Protein AF-A0A7U6B5R9-F1 (afdb_monomer)

Structure (mmCIF, N/CA/C/O backbone):
data_AF-A0A7U6B5R9-F1
#
_entry.id   AF-A0A7U6B5R9-F1
#
loop_
_atom_site.group_PDB
_atom_site.id
_atom_site.type_symbol
_atom_site.label_atom_id
_atom_site.label_alt_id
_atom_site.label_comp_id
_atom_site.label_asym_id
_atom_site.label_entity_id
_atom_site.label_seq_id
_atom_site.pdbx_PDB_ins_code
_atom_site.Cartn_x
_atom_site.Cartn_y
_atom_site.Cartn_z
_atom_site.occupancy
_atom_site.B_iso_or_equiv
_atom_site.auth_seq_id
_atom_site.auth_comp_id
_atom_site.auth_asym_id
_atom_site.auth_atom_id
_atom_site.pdbx_PDB_model_num
ATOM 1 N N . MET A 1 1 ? 5.655 -11.541 -13.036 1.00 89.31 1 MET A N 1
ATOM 2 C CA . MET A 1 1 ? 6.720 -11.861 -12.053 1.00 89.31 1 MET A CA 1
ATOM 3 C C . MET A 1 1 ? 6.048 -11.934 -10.698 1.00 89.31 1 MET A C 1
ATOM 5 O O . MET A 1 1 ? 5.110 -11.175 -10.489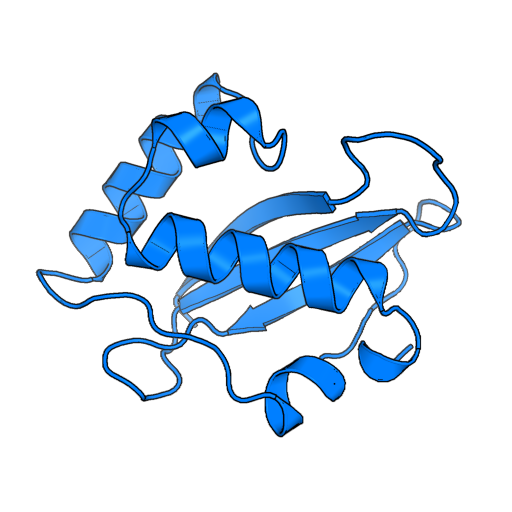 1.00 89.31 1 MET A O 1
ATOM 9 N N . LYS A 1 2 ? 6.439 -12.846 -9.814 1.00 89.38 2 LYS A N 1
ATOM 10 C CA . LYS A 1 2 ? 5.864 -12.899 -8.464 1.00 89.38 2 LYS A CA 1
ATOM 11 C C . LYS A 1 2 ? 6.650 -12.014 -7.500 1.00 89.38 2 LYS A C 1
ATOM 13 O O . LYS A 1 2 ? 7.847 -11.804 -7.683 1.00 89.38 2 LYS A O 1
ATOM 18 N N . ALA A 1 3 ? 5.990 -11.522 -6.456 1.00 86.56 3 ALA A N 1
ATOM 19 C CA . ALA A 1 3 ? 6.625 -10.719 -5.413 1.00 86.56 3 ALA A CA 1
ATOM 20 C C . ALA A 1 3 ? 7.758 -11.460 -4.678 1.00 86.56 3 ALA A C 1
ATOM 22 O O . ALA A 1 3 ? 8.739 -10.831 -4.289 1.00 86.56 3 ALA A O 1
ATOM 23 N N . GLU A 1 4 ? 7.691 -12.790 -4.543 1.00 88.69 4 GLU A N 1
ATOM 24 C CA . GLU A 1 4 ? 8.793 -13.597 -3.990 1.00 88.69 4 GLU A CA 1
ATOM 25 C C . GLU A 1 4 ? 10.113 -13.463 -4.773 1.00 88.69 4 GLU A C 1
ATOM 27 O O . GLU A 1 4 ? 11.191 -13.604 -4.199 1.00 88.69 4 GLU A O 1
ATOM 32 N N . GLU A 1 5 ? 10.038 -13.111 -6.059 1.00 86.44 5 GLU A N 1
ATOM 33 C CA . GLU A 1 5 ? 11.189 -12.873 -6.939 1.00 86.44 5 GLU A CA 1
ATOM 34 C C . GLU A 1 5 ? 11.728 -11.428 -6.822 1.00 86.44 5 GLU A C 1
ATOM 36 O O . GLU A 1 5 ? 12.692 -11.054 -7.498 1.00 86.44 5 GLU A O 1
ATOM 41 N N . ALA A 1 6 ? 11.106 -10.600 -5.972 1.00 87.50 6 ALA A N 1
ATOM 42 C CA . ALA A 1 6 ? 11.421 -9.193 -5.736 1.00 87.50 6 ALA A CA 1
ATOM 43 C C . ALA A 1 6 ? 11.393 -8.866 -4.222 1.00 87.50 6 ALA A C 1
ATOM 45 O O . ALA A 1 6 ? 10.467 -8.219 -3.730 1.00 87.50 6 ALA A O 1
ATOM 46 N N . PRO A 1 7 ? 12.418 -9.268 -3.445 1.00 86.56 7 PRO A N 1
ATOM 47 C CA . PRO A 1 7 ? 12.426 -9.096 -1.987 1.00 86.56 7 PRO A CA 1
ATOM 48 C C . PRO A 1 7 ? 12.342 -7.628 -1.536 1.00 86.56 7 PRO A C 1
ATOM 50 O O . PRO A 1 7 ? 11.787 -7.336 -0.477 1.00 86.56 7 PRO A O 1
ATOM 53 N N . THR A 1 8 ? 12.846 -6.693 -2.344 1.00 87.56 8 THR A N 1
ATOM 54 C CA . THR A 1 8 ? 12.726 -5.251 -2.086 1.00 87.56 8 THR A CA 1
ATOM 55 C C . THR A 1 8 ? 11.283 -4.761 -2.195 1.00 87.56 8 THR A C 1
ATOM 57 O O . THR A 1 8 ? 10.859 -3.968 -1.358 1.00 87.56 8 THR A O 1
ATOM 60 N N . PHE A 1 9 ? 10.496 -5.285 -3.141 1.00 89.50 9 PHE A N 1
ATOM 61 C CA . PHE A 1 9 ? 9.060 -5.009 -3.238 1.00 89.50 9 PHE A CA 1
ATOM 62 C C . PHE A 1 9 ? 8.314 -5.503 -1.991 1.00 89.50 9 PHE A C 1
ATOM 64 O O . PHE A 1 9 ? 7.555 -4.751 -1.385 1.00 89.50 9 PHE A O 1
ATOM 71 N N . VAL A 1 10 ? 8.585 -6.738 -1.554 1.00 91.38 10 VAL A N 1
ATOM 72 C CA . VAL A 1 10 ? 7.981 -7.321 -0.340 1.00 91.38 10 VAL A CA 1
ATOM 73 C C . VAL A 1 10 ? 8.272 -6.457 0.892 1.00 91.38 10 VAL A C 1
ATOM 75 O O . VAL A 1 10 ? 7.371 -6.177 1.686 1.00 91.38 10 VAL A O 1
ATOM 78 N N . ALA A 1 11 ? 9.518 -6.003 1.050 1.00 89.69 11 ALA A N 1
ATOM 79 C CA . ALA A 1 11 ? 9.903 -5.113 2.142 1.00 89.69 11 ALA A CA 1
ATOM 80 C C . ALA A 1 11 ? 9.201 -3.745 2.058 1.00 89.69 11 ALA A C 1
ATOM 82 O O . ALA A 1 11 ? 8.767 -3.220 3.084 1.00 89.69 11 ALA A O 1
ATOM 83 N N . ALA A 1 12 ? 9.055 -3.188 0.852 1.00 89.56 12 ALA A N 1
ATOM 84 C CA . ALA A 1 12 ? 8.388 -1.909 0.633 1.00 89.56 12 ALA A CA 1
ATOM 85 C C . ALA A 1 12 ? 6.889 -1.971 0.961 1.00 89.56 12 ALA A C 1
ATOM 87 O O . ALA A 1 12 ? 6.407 -1.136 1.724 1.00 89.56 12 ALA A O 1
ATOM 88 N N . VAL A 1 13 ? 6.173 -2.997 0.488 1.00 91.62 13 VAL A N 1
ATOM 89 C CA . VAL A 1 13 ? 4.753 -3.201 0.822 1.00 91.62 13 VAL A CA 1
ATOM 90 C C . VAL A 1 13 ? 4.566 -3.403 2.325 1.00 91.62 13 VAL A C 1
ATOM 92 O O . VAL A 1 13 ? 3.673 -2.798 2.915 1.00 91.62 13 VAL A O 1
ATOM 95 N N . ARG A 1 14 ? 5.435 -4.187 2.980 1.00 92.50 14 ARG A N 1
ATOM 96 C CA . ARG A 1 14 ? 5.382 -4.345 4.441 1.00 92.50 14 ARG A CA 1
ATOM 97 C C . ARG A 1 14 ? 5.515 -2.994 5.139 1.00 92.50 14 ARG A C 1
ATOM 99 O O . ARG A 1 14 ? 4.661 -2.639 5.947 1.00 92.50 14 ARG A O 1
ATOM 106 N N . ARG A 1 15 ? 6.535 -2.215 4.772 1.00 90.25 15 ARG A N 1
ATOM 107 C CA . ARG A 1 15 ? 6.760 -0.878 5.328 1.00 90.25 15 ARG A CA 1
ATOM 108 C C . ARG A 1 15 ? 5.569 0.050 5.087 1.00 90.25 15 ARG A C 1
ATOM 110 O O . ARG A 1 15 ? 5.180 0.756 6.010 1.00 90.25 15 ARG A O 1
ATOM 117 N N . LEU A 1 16 ? 4.974 0.033 3.892 1.00 89.12 16 LEU A N 1
ATOM 118 C CA . LEU A 1 16 ? 3.759 0.794 3.595 1.00 89.12 16 LEU A CA 1
ATOM 119 C C . LEU A 1 16 ? 2.633 0.407 4.561 1.00 89.12 16 LEU A C 1
ATOM 121 O O . LEU A 1 16 ? 2.102 1.273 5.249 1.00 89.12 16 LEU A O 1
ATOM 125 N N . THR A 1 17 ? 2.312 -0.885 4.676 1.00 90.25 17 THR A N 1
ATOM 126 C CA . THR A 1 17 ? 1.228 -1.350 5.560 1.00 90.25 17 THR A CA 1
ATOM 127 C C . THR A 1 17 ? 1.481 -1.021 7.032 1.00 90.25 17 THR A C 1
ATOM 129 O O . THR A 1 17 ? 0.544 -0.661 7.736 1.00 90.25 17 THR A O 1
ATOM 132 N N . GLU A 1 18 ? 2.734 -1.055 7.497 1.00 90.75 18 GLU A N 1
ATOM 133 C CA . GLU A 1 18 ? 3.101 -0.645 8.858 1.00 90.75 18 GLU A CA 1
ATOM 134 C C . GLU A 1 18 ? 2.895 0.855 9.100 1.00 90.75 18 GLU A C 1
ATOM 136 O O . GLU A 1 18 ? 2.435 1.243 10.175 1.00 90.75 18 GLU A O 1
ATOM 141 N N . ILE A 1 19 ? 3.233 1.698 8.120 1.00 88.81 19 ILE A N 1
ATOM 142 C CA . ILE A 1 19 ? 3.012 3.148 8.196 1.00 88.81 19 ILE A CA 1
ATOM 143 C C . ILE A 1 19 ? 1.509 3.445 8.240 1.00 88.81 19 ILE A C 1
ATOM 145 O O . ILE A 1 19 ? 1.060 4.199 9.108 1.00 88.81 19 ILE A O 1
ATOM 149 N N . LEU A 1 20 ? 0.730 2.811 7.357 1.00 87.88 20 LEU A N 1
ATOM 150 C CA . LEU A 1 20 ? -0.726 2.965 7.309 1.00 87.88 20 LEU A CA 1
ATOM 151 C C . LEU A 1 20 ? -1.391 2.474 8.604 1.00 87.88 20 LEU A C 1
ATOM 153 O O . LEU A 1 20 ? -2.235 3.173 9.160 1.00 87.88 20 LEU A O 1
ATOM 157 N N . ALA A 1 21 ? -0.964 1.326 9.139 1.00 88.19 21 ALA A N 1
ATOM 158 C CA . ALA A 1 21 ? -1.465 0.773 10.400 1.00 88.19 21 ALA A CA 1
ATOM 159 C C . ALA A 1 21 ? -1.230 1.711 11.594 1.00 88.19 21 ALA A C 1
ATOM 161 O O . ALA A 1 21 ? -2.081 1.843 12.471 1.00 88.19 21 ALA A O 1
ATOM 162 N N . LYS A 1 22 ? -0.076 2.388 11.627 1.00 87.44 22 LYS A N 1
ATOM 163 C CA . LYS A 1 22 ? 0.281 3.350 12.682 1.00 87.44 22 LYS A CA 1
ATOM 164 C C . LYS A 1 22 ? -0.333 4.735 12.481 1.00 87.44 22 LYS A C 1
ATOM 166 O O . LYS A 1 22 ? -0.180 5.576 13.364 1.00 87.44 22 LYS A O 1
ATOM 171 N N . LYS A 1 23 ? -0.984 4.986 11.339 1.00 82.50 23 LYS A N 1
ATOM 172 C CA . LYS A 1 23 ? -1.426 6.323 10.910 1.00 82.50 23 LYS A CA 1
ATOM 173 C C . LYS A 1 23 ? -0.276 7.346 10.952 1.00 82.50 23 LYS A C 1
ATOM 175 O O . LYS A 1 23 ? -0.470 8.510 11.289 1.00 82.50 23 LYS A O 1
ATOM 180 N N . ASP A 1 24 ? 0.946 6.903 10.633 1.00 82.88 24 ASP A N 1
ATOM 181 C CA . ASP A 1 24 ? 2.158 7.729 10.712 1.00 82.88 24 ASP A CA 1
ATOM 182 C C . ASP A 1 24 ? 2.352 8.533 9.419 1.00 82.88 24 ASP A C 1
ATOM 184 O O . ASP A 1 24 ? 3.110 8.169 8.518 1.00 82.88 24 ASP A O 1
ATOM 188 N N . HIS A 1 25 ? 1.624 9.643 9.319 1.00 74.56 25 HIS A N 1
ATOM 189 C CA . HIS A 1 25 ? 1.603 10.489 8.123 1.00 74.56 25 HIS A CA 1
ATOM 190 C C . HIS A 1 25 ? 2.995 11.047 7.784 1.00 74.56 25 HIS A C 1
ATOM 192 O O . HIS A 1 25 ? 3.397 11.083 6.622 1.00 74.56 25 HIS A O 1
ATOM 198 N N . ALA A 1 26 ? 3.772 11.403 8.809 1.00 78.94 26 ALA A N 1
ATOM 199 C CA . ALA A 1 26 ? 5.117 11.936 8.634 1.00 78.94 26 ALA A CA 1
ATOM 200 C C . ALA A 1 26 ? 6.083 10.885 8.065 1.00 78.94 26 ALA A C 1
ATOM 202 O O . ALA A 1 26 ? 6.977 11.223 7.287 1.00 78.94 26 ALA A O 1
ATOM 203 N N . ALA A 1 27 ? 5.932 9.611 8.442 1.00 80.25 27 ALA A N 1
ATOM 204 C CA . ALA A 1 27 ? 6.718 8.532 7.854 1.00 80.25 27 ALA A CA 1
ATOM 205 C C . ALA A 1 27 ? 6.359 8.286 6.384 1.00 80.25 27 ALA A C 1
ATOM 207 O O . ALA A 1 27 ? 7.256 7.971 5.602 1.00 80.25 27 ALA A O 1
ATOM 208 N N . LEU A 1 28 ? 5.090 8.462 6.004 1.00 76.69 28 LEU A N 1
ATOM 209 C CA . LEU A 1 28 ? 4.629 8.324 4.622 1.00 76.69 28 LEU A CA 1
ATOM 210 C C . LEU A 1 28 ? 5.271 9.395 3.724 1.00 76.69 28 LEU A C 1
ATOM 212 O O . LEU A 1 28 ? 5.920 9.050 2.739 1.00 76.69 28 LEU A O 1
ATOM 216 N N . GLU A 1 29 ? 5.216 10.666 4.128 1.00 75.81 29 GLU A N 1
ATOM 217 C CA . GLU A 1 29 ? 5.855 11.778 3.404 1.00 75.81 29 GLU A CA 1
ATOM 218 C C . GLU A 1 29 ? 7.377 11.597 3.288 1.00 75.81 29 GLU A C 1
ATOM 220 O O . GLU A 1 29 ? 7.962 11.773 2.221 1.00 75.81 29 GLU A O 1
ATOM 225 N N . LYS A 1 30 ? 8.040 11.177 4.374 1.00 77.88 30 LYS A N 1
ATOM 226 C CA . LYS A 1 30 ? 9.498 10.950 4.385 1.00 77.88 30 LYS A CA 1
ATOM 227 C C . LYS A 1 30 ? 9.934 9.708 3.614 1.00 77.88 30 LYS A C 1
ATOM 229 O O . LYS A 1 30 ? 11.108 9.597 3.269 1.00 77.88 30 LYS A O 1
ATOM 234 N N . SER A 1 31 ? 9.036 8.745 3.410 1.00 74.69 31 SER A N 1
ATOM 235 C CA . SER A 1 31 ? 9.355 7.491 2.722 1.00 74.69 31 SER A CA 1
ATOM 236 C C . SER A 1 31 ? 9.485 7.645 1.209 1.00 74.69 31 SER A C 1
ATOM 238 O O . SER A 1 31 ? 10.028 6.746 0.576 1.00 74.69 31 SER A O 1
ATOM 240 N N . GLY A 1 32 ? 9.008 8.760 0.643 1.00 72.25 32 GLY A N 1
ATOM 241 C CA . GLY A 1 32 ? 8.987 8.978 -0.803 1.00 72.25 32 GLY A CA 1
ATOM 242 C C . GLY A 1 32 ? 7.974 8.099 -1.542 1.00 72.25 32 GLY A C 1
ATOM 243 O O . GLY A 1 32 ? 7.974 8.097 -2.767 1.00 72.25 32 GLY A O 1
ATOM 244 N N . PHE A 1 33 ? 7.113 7.363 -0.821 1.00 75.25 33 PHE A N 1
ATOM 245 C CA . PHE A 1 33 ? 6.055 6.548 -1.425 1.00 75.25 33 PHE A CA 1
ATOM 246 C C . PHE A 1 33 ? 4.989 7.390 -2.123 1.00 75.25 33 PHE A C 1
ATOM 248 O O . PHE A 1 33 ? 4.354 6.900 -3.049 1.00 75.25 33 PHE A O 1
ATOM 255 N N . LEU A 1 34 ? 4.786 8.626 -1.669 1.00 74.19 34 LEU A N 1
ATOM 256 C CA . LEU A 1 34 ? 3.819 9.570 -2.211 1.00 74.19 34 LEU A CA 1
ATOM 257 C C . LEU A 1 34 ? 4.488 10.914 -2.469 1.00 74.19 34 LEU A C 1
ATOM 259 O O . LEU A 1 34 ? 5.408 11.307 -1.748 1.00 74.19 34 LEU A O 1
ATOM 263 N N . ASP A 1 35 ? 3.964 11.647 -3.448 1.00 69.88 35 ASP A N 1
ATOM 264 C CA . ASP A 1 35 ? 4.231 13.077 -3.540 1.00 69.88 35 ASP A CA 1
ATOM 265 C C . ASP A 1 35 ? 3.584 13.786 -2.331 1.00 69.88 35 ASP A C 1
ATOM 267 O O . ASP A 1 35 ? 2.429 13.473 -2.004 1.00 69.88 35 ASP A O 1
ATOM 271 N N . PRO A 1 36 ? 4.270 14.740 -1.668 1.00 65.94 36 PRO A N 1
ATOM 272 C CA . PRO A 1 36 ? 3.740 15.435 -0.494 1.00 65.94 36 PRO A CA 1
ATOM 273 C C . PRO A 1 36 ? 2.345 16.038 -0.700 1.00 65.94 36 PRO A C 1
ATOM 275 O O . PRO A 1 36 ? 1.540 16.048 0.227 1.00 65.94 36 PRO A O 1
ATOM 278 N N . SER A 1 37 ? 2.035 16.504 -1.915 1.00 67.25 37 SER A N 1
ATOM 279 C CA . SER A 1 37 ? 0.727 17.088 -2.237 1.00 67.25 37 SER A CA 1
ATOM 280 C C . SER A 1 37 ? -0.418 16.068 -2.233 1.00 67.25 37 SER A C 1
ATOM 282 O O . SER A 1 37 ? -1.553 16.426 -1.940 1.00 67.25 37 SER A O 1
ATOM 284 N N . THR A 1 38 ? -0.115 14.792 -2.481 1.00 71.69 38 THR A N 1
ATOM 285 C CA . THR A 1 38 ? -1.100 13.697 -2.562 1.00 71.69 38 THR A CA 1
ATOM 286 C C . THR A 1 38 ? -1.250 12.921 -1.253 1.00 71.69 38 THR A C 1
ATOM 288 O O . THR A 1 38 ? -2.277 12.287 -1.016 1.00 71.69 38 THR A O 1
ATOM 291 N N . ALA A 1 39 ? -0.250 12.986 -0.366 1.00 74.19 39 ALA A N 1
ATOM 292 C CA . ALA A 1 39 ? -0.243 12.233 0.887 1.00 74.19 39 ALA A CA 1
ATOM 293 C C . ALA A 1 39 ? -1.435 12.582 1.788 1.00 74.19 39 ALA A C 1
ATOM 295 O O . ALA A 1 39 ? -2.114 11.686 2.290 1.00 74.19 39 ALA A O 1
ATOM 296 N N . ALA A 1 40 ? -1.726 13.875 1.951 1.00 74.88 40 ALA A N 1
ATOM 297 C CA . ALA A 1 40 ? -2.845 14.335 2.767 1.00 74.88 40 ALA A CA 1
ATOM 298 C C . ALA A 1 40 ? -4.205 13.867 2.217 1.00 74.88 40 ALA A C 1
ATOM 300 O O . ALA A 1 40 ? -5.061 13.438 2.989 1.00 74.88 40 ALA A O 1
ATOM 301 N N . GLU A 1 41 ? -4.394 13.906 0.895 1.00 78.56 41 GLU A N 1
ATOM 302 C CA . GLU A 1 41 ? -5.642 13.492 0.242 1.00 78.56 41 GLU A CA 1
ATOM 303 C C . GLU A 1 41 ? -5.892 11.991 0.411 1.00 78.56 41 GLU A C 1
ATOM 305 O O . GLU A 1 41 ? -6.973 11.591 0.851 1.00 78.56 41 GLU A O 1
ATOM 310 N N . TYR A 1 42 ? -4.873 11.162 0.163 1.00 79.50 42 TYR A N 1
ATOM 311 C CA . TYR A 1 42 ? -4.975 9.715 0.352 1.00 79.50 42 TYR A CA 1
ATOM 312 C C . TYR A 1 42 ? -5.263 9.333 1.801 1.00 79.50 42 TYR A C 1
ATOM 314 O O . TYR A 1 42 ? -6.046 8.421 2.053 1.00 79.50 42 TYR A O 1
ATOM 322 N N . LEU A 1 43 ? -4.658 10.031 2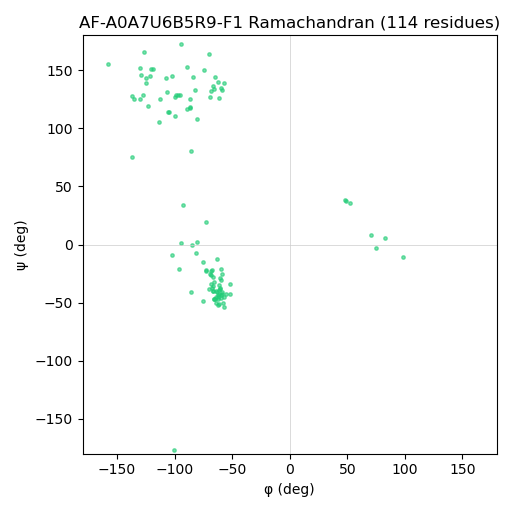.761 1.00 78.00 43 LEU A N 1
ATOM 323 C CA . LEU A 1 43 ? -4.872 9.760 4.180 1.00 78.00 43 LEU A CA 1
ATOM 324 C C . LEU A 1 43 ? -6.271 10.155 4.647 1.00 78.00 43 LEU A C 1
ATOM 326 O O . LEU A 1 43 ? -6.859 9.432 5.452 1.00 78.00 43 LEU A O 1
ATOM 330 N N . THR A 1 44 ? -6.817 11.266 4.152 1.00 81.00 44 THR A N 1
ATOM 331 C CA . THR A 1 44 ? -8.212 11.634 4.422 1.00 81.00 44 THR A CA 1
ATOM 332 C C . THR A 1 44 ? -9.152 10.577 3.853 1.00 81.00 44 THR A C 1
ATOM 334 O O . THR A 1 44 ? -9.930 10.000 4.608 1.00 81.00 44 THR A O 1
ATOM 337 N N . ALA A 1 45 ? -9.008 10.231 2.569 1.00 81.44 45 ALA A N 1
ATOM 338 C CA . ALA A 1 45 ? -9.848 9.222 1.923 1.00 81.44 45 ALA A CA 1
ATOM 339 C C . ALA A 1 45 ? -9.760 7.852 2.620 1.00 81.44 45 ALA A C 1
ATOM 341 O O . ALA A 1 45 ? -10.775 7.192 2.836 1.00 81.44 45 ALA A O 1
ATOM 342 N N . LEU A 1 46 ? -8.554 7.443 3.027 1.00 84.62 46 LEU A N 1
ATOM 343 C CA . LEU A 1 46 ? -8.326 6.204 3.765 1.00 84.62 46 LEU A CA 1
ATOM 344 C C . LEU A 1 46 ? -9.000 6.225 5.144 1.00 84.62 46 LEU A C 1
ATOM 346 O O . LEU A 1 46 ? -9.623 5.240 5.531 1.00 84.62 46 LEU A O 1
ATOM 350 N N . ASN A 1 47 ? -8.877 7.318 5.901 1.00 84.12 47 ASN A N 1
ATOM 351 C CA . ASN A 1 47 ? -9.497 7.419 7.225 1.00 84.12 47 ASN A CA 1
ATOM 352 C C . ASN A 1 47 ? -11.027 7.435 7.143 1.00 84.12 47 ASN A C 1
ATOM 354 O O . ASN A 1 47 ? -11.673 6.773 7.959 1.00 84.12 47 ASN A O 1
ATOM 358 N N . ASP A 1 48 ? -11.586 8.140 6.159 1.00 85.19 48 ASP A N 1
ATOM 359 C CA . ASP A 1 48 ? -13.027 8.170 5.908 1.00 85.19 48 ASP A CA 1
ATOM 360 C C . ASP A 1 48 ? -13.536 6.769 5.550 1.00 85.19 48 ASP A C 1
A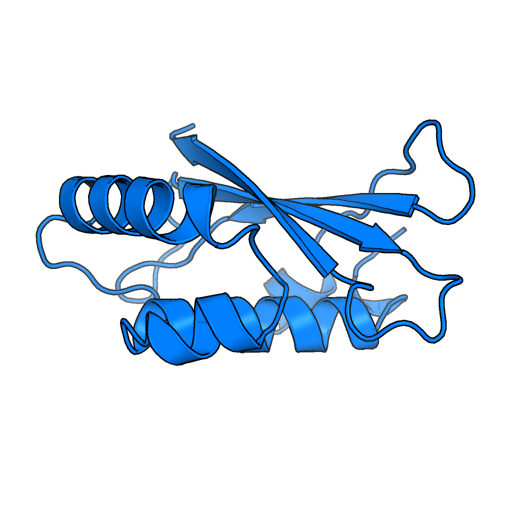TOM 362 O O . ASP A 1 48 ? -14.514 6.291 6.130 1.00 85.19 48 ASP A O 1
ATOM 366 N N . TYR A 1 49 ? -12.817 6.066 4.667 1.00 86.06 49 TYR A N 1
ATOM 367 C CA . TYR A 1 49 ? -13.160 4.704 4.268 1.00 86.06 49 TYR A CA 1
ATOM 368 C C . TYR A 1 49 ? -13.140 3.727 5.444 1.00 86.06 49 TYR A C 1
ATOM 370 O O . TYR A 1 49 ? -14.106 3.008 5.687 1.00 86.06 49 TYR A O 1
ATOM 378 N N . LEU A 1 50 ? -12.046 3.723 6.208 1.00 86.38 50 LEU A N 1
ATOM 379 C CA . LEU A 1 50 ? -11.863 2.779 7.304 1.00 86.38 50 LEU A CA 1
ATOM 380 C C . LEU A 1 50 ? -12.849 3.017 8.453 1.00 86.38 50 LEU A C 1
ATOM 382 O O . LEU A 1 50 ? -13.081 2.099 9.231 1.00 86.38 50 LEU A O 1
ATOM 386 N N . SER A 1 51 ? -13.428 4.216 8.601 1.00 85.56 51 SER A N 1
ATOM 387 C CA . SER A 1 51 ? -14.489 4.494 9.588 1.00 85.56 51 SER A CA 1
ATOM 388 C C . SER A 1 51 ? -14.171 3.990 11.014 1.00 85.56 51 SER A C 1
ATOM 390 O O . SER A 1 51 ? -15.035 3.498 11.737 1.00 85.56 51 SER A O 1
ATOM 392 N N . GLY A 1 52 ? -12.903 4.103 11.430 1.00 83.00 52 GLY A N 1
ATOM 393 C CA . GLY A 1 52 ? -12.406 3.647 12.738 1.00 83.00 52 GLY A CA 1
ATOM 394 C C . GLY A 1 52 ? -11.706 2.281 12.745 1.00 83.00 52 GLY A C 1
ATOM 395 O O . GLY A 1 52 ? -11.041 1.960 13.729 1.00 83.00 52 GLY A O 1
ATOM 396 N N . GLN A 1 53 ? -11.777 1.521 11.654 1.00 88.88 53 GLN A N 1
ATOM 397 C CA . GLN A 1 53 ? -10.991 0.304 11.444 1.00 88.88 53 GLN A CA 1
ATOM 398 C C . GLN A 1 53 ? -9.504 0.627 11.222 1.00 88.88 53 GLN A C 1
ATOM 400 O O . GLN A 1 53 ? -9.127 1.776 10.959 1.00 88.88 53 GLN A O 1
ATOM 405 N N . SER A 1 54 ? -8.635 -0.381 11.341 1.00 88.94 54 SER A N 1
ATOM 406 C CA . SER A 1 54 ? -7.188 -0.202 11.173 1.00 88.94 54 SER A CA 1
ATOM 407 C C . SER A 1 54 ? -6.603 -1.139 10.127 1.00 88.94 54 SER A C 1
ATOM 409 O O . SER A 1 54 ? -6.916 -2.329 10.085 1.00 88.94 54 SER A O 1
ATOM 411 N N . VAL A 1 55 ? -5.689 -0.607 9.310 1.00 91.69 55 VAL A N 1
ATOM 412 C CA . VAL A 1 55 ? -4.868 -1.435 8.422 1.00 91.69 55 VAL A CA 1
ATOM 413 C C . VAL A 1 55 ? -4.013 -2.377 9.271 1.00 91.69 55 VAL A C 1
ATOM 415 O O . VAL A 1 55 ? -3.485 -2.005 10.317 1.00 91.69 55 VAL A O 1
ATOM 418 N N . THR A 1 56 ? -3.874 -3.611 8.812 1.00 94.31 56 THR A N 1
ATOM 419 C CA . THR A 1 56 ? -3.118 -4.688 9.446 1.00 94.31 56 THR A CA 1
ATOM 420 C C . THR A 1 56 ? -2.116 -5.279 8.459 1.00 94.31 56 THR A C 1
ATOM 422 O O . THR A 1 56 ? -2.159 -5.015 7.256 1.00 94.31 56 THR A O 1
ATOM 425 N N . ALA A 1 57 ? -1.163 -6.053 8.977 1.00 93.44 57 ALA A N 1
ATOM 426 C CA . ALA A 1 57 ? -0.143 -6.676 8.148 1.00 93.44 57 ALA A CA 1
ATOM 427 C C . ALA A 1 57 ? -0.758 -7.715 7.197 1.00 93.44 57 ALA A C 1
ATOM 429 O O . ALA A 1 57 ? -1.519 -8.587 7.619 1.00 93.44 57 ALA A O 1
ATOM 430 N N . ILE A 1 58 ? -0.355 -7.664 5.928 1.00 95.00 58 ILE A N 1
ATOM 431 C CA . ILE A 1 58 ? -0.701 -8.687 4.938 1.00 95.00 58 ILE A CA 1
ATOM 432 C C . ILE A 1 58 ? 0.020 -9.992 5.318 1.00 95.00 58 ILE A C 1
ATOM 434 O O . ILE A 1 58 ? 1.233 -9.960 5.563 1.00 95.00 58 ILE A O 1
ATOM 438 N N . PRO A 1 59 ? -0.662 -11.153 5.347 1.00 95.25 59 PRO A N 1
ATOM 439 C CA . PRO A 1 59 ? -0.013 -12.425 5.626 1.00 95.25 59 PRO A CA 1
ATOM 440 C C . PRO A 1 59 ? 1.126 -12.715 4.653 1.00 95.25 59 PRO A C 1
ATOM 442 O O . PRO A 1 59 ? 0.993 -12.543 3.442 1.00 95.25 59 PRO A O 1
ATOM 445 N N . GLU A 1 60 ? 2.226 -13.248 5.181 1.00 92.88 60 GLU A N 1
ATOM 446 C CA . GLU A 1 60 ? 3.459 -13.502 4.426 1.00 92.88 60 GLU A CA 1
ATOM 447 C C . GLU A 1 60 ? 3.229 -14.312 3.141 1.00 92.88 60 GLU A C 1
ATOM 449 O O . GLU A 1 60 ? 3.781 -14.002 2.086 1.00 92.88 60 GLU A O 1
ATOM 454 N N . ALA A 1 61 ? 2.396 -15.351 3.230 1.00 93.25 61 ALA A N 1
ATOM 455 C CA . ALA A 1 61 ? 2.079 -16.219 2.102 1.00 93.25 61 ALA A CA 1
ATOM 456 C C . ALA A 1 61 ? 1.310 -15.485 0.992 1.00 93.25 61 ALA A C 1
ATOM 458 O O . ALA A 1 61 ? 1.492 -15.797 -0.181 1.00 93.25 61 ALA A O 1
ATOM 459 N N . VAL A 1 62 ? 0.475 -14.504 1.346 1.00 94.50 62 VAL A N 1
ATOM 460 C CA . VAL A 1 62 ? -0.252 -13.668 0.381 1.00 94.50 62 VAL A CA 1
ATOM 461 C C . VAL A 1 62 ? 0.708 -12.661 -0.235 1.00 94.50 62 VAL A C 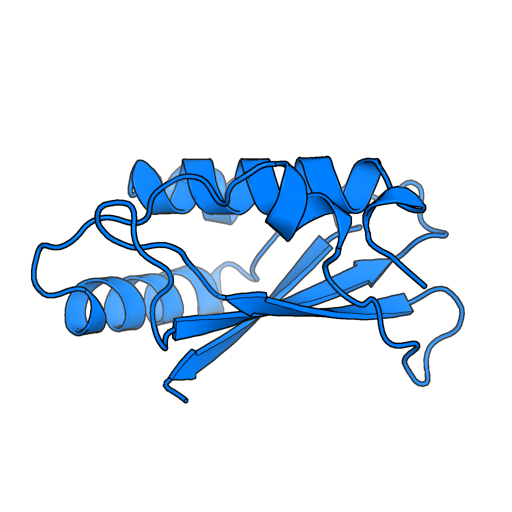1
ATOM 463 O O . VAL A 1 62 ? 0.807 -12.576 -1.454 1.00 94.50 62 VAL A O 1
ATOM 466 N N . LEU A 1 63 ? 1.487 -11.978 0.606 1.00 92.56 63 LEU A N 1
ATOM 467 C CA . LEU A 1 63 ? 2.438 -10.950 0.197 1.00 92.56 63 LEU A CA 1
ATOM 468 C C . LEU A 1 63 ? 3.444 -11.457 -0.851 1.00 92.56 6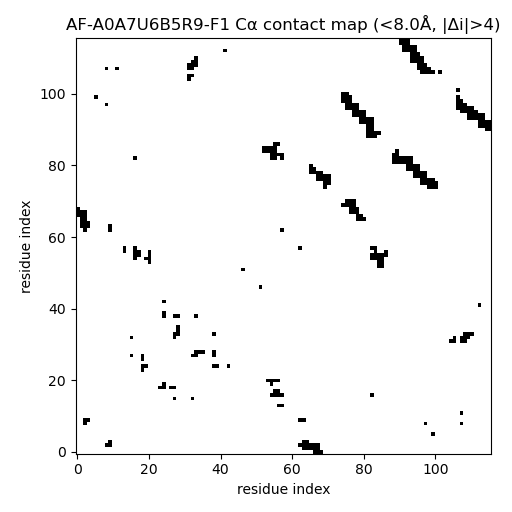3 LEU A C 1
ATOM 470 O O . LEU A 1 63 ? 3.708 -10.776 -1.837 1.00 92.56 63 LEU A O 1
ATOM 474 N N . LYS A 1 64 ? 3.965 -12.677 -0.677 1.00 92.25 64 LYS A N 1
ATOM 475 C CA . LYS A 1 64 ? 4.893 -13.326 -1.624 1.00 92.25 64 LYS A CA 1
ATOM 476 C C . LYS A 1 64 ? 4.259 -13.721 -2.958 1.00 92.25 64 LYS A C 1
ATOM 478 O O . LYS A 1 64 ? 4.963 -13.818 -3.961 1.00 92.25 64 LYS A O 1
ATOM 483 N N . ASN A 1 65 ? 2.948 -13.944 -2.969 1.00 95.00 65 ASN A N 1
ATOM 484 C CA . ASN A 1 65 ? 2.204 -14.366 -4.152 1.00 95.00 65 ASN A CA 1
ATOM 485 C C . ASN A 1 65 ? 1.578 -13.203 -4.929 1.00 95.00 65 ASN A C 1
ATOM 487 O O . ASN A 1 65 ? 0.928 -13.456 -5.940 1.00 95.00 65 ASN A O 1
ATOM 491 N N . ILE A 1 66 ? 1.783 -11.952 -4.502 1.00 95.12 66 ILE A N 1
ATOM 492 C CA . ILE A 1 66 ? 1.326 -10.781 -5.255 1.00 95.12 66 ILE A CA 1
ATOM 493 C C . ILE A 1 66 ? 1.960 -10.788 -6.649 1.00 95.12 66 ILE A C 1
ATOM 495 O O . ILE A 1 66 ? 3.169 -10.998 -6.808 1.00 95.12 66 ILE A O 1
ATOM 499 N N . GLU A 1 67 ? 1.128 -10.560 -7.661 1.00 96.06 67 GLU A N 1
ATOM 500 C CA . GLU A 1 67 ? 1.564 -10.488 -9.047 1.00 96.06 67 GLU A CA 1
ATOM 501 C C . GLU A 1 67 ? 2.119 -9.102 -9.381 1.00 96.06 67 GLU A C 1
ATOM 503 O O . GLU A 1 67 ? 1.524 -8.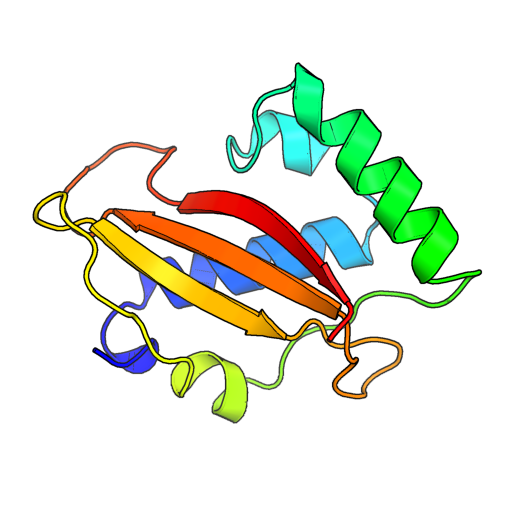068 -9.080 1.00 96.06 67 GLU A O 1
ATOM 508 N N . LEU A 1 68 ? 3.281 -9.104 -10.031 1.00 94.31 68 LEU A N 1
ATOM 509 C CA . LEU A 1 68 ? 3.948 -7.926 -10.564 1.00 94.31 68 LEU A CA 1
ATOM 510 C C . LEU A 1 68 ? 3.798 -7.921 -12.085 1.00 94.31 68 LEU A C 1
ATOM 512 O O . LEU A 1 68 ? 4.354 -8.779 -12.791 1.00 94.31 68 LEU A O 1
ATOM 516 N N . TYR A 1 69 ? 3.066 -6.927 -12.571 1.00 95.06 69 TYR A N 1
ATOM 517 C CA . TYR A 1 69 ? 2.742 -6.721 -13.974 1.00 95.06 69 TYR A CA 1
ATOM 518 C C . TYR A 1 69 ? 3.740 -5.746 -14.604 1.00 95.06 69 TYR A C 1
ATOM 520 O O . TYR A 1 69 ? 3.949 -4.663 -14.062 1.00 95.06 69 TYR A O 1
ATOM 528 N N . PRO A 1 70 ? 4.375 -6.078 -15.738 1.00 93.50 70 PRO A N 1
ATOM 529 C CA . PRO A 1 70 ? 5.262 -5.142 -16.417 1.00 93.50 70 PRO A CA 1
ATOM 530 C C . PRO A 1 70 ? 4.481 -3.926 -16.931 1.00 93.50 70 PRO A C 1
ATOM 532 O O . PRO A 1 70 ? 3.339 -4.044 -17.379 1.00 93.50 70 PRO A O 1
ATOM 535 N N . THR A 1 71 ? 5.110 -2.755 -16.891 1.00 92.69 71 THR A N 1
ATOM 536 C CA . THR A 1 71 ? 4.569 -1.530 -17.496 1.00 92.69 71 THR A CA 1
ATOM 537 C C . THR A 1 71 ? 5.228 -1.250 -18.851 1.00 92.69 71 THR A C 1
ATOM 539 O O . THR A 1 71 ? 6.054 -2.025 -19.330 1.00 92.69 71 THR A O 1
ATOM 542 N N . LYS A 1 72 ? 4.874 -0.126 -19.493 1.00 91.38 72 LYS A N 1
ATOM 543 C CA . LYS A 1 72 ? 5.548 0.335 -20.721 1.00 91.38 72 LYS A CA 1
ATOM 544 C C . LYS A 1 72 ? 6.993 0.784 -20.477 1.00 91.38 72 LYS A C 1
ATOM 546 O O . LYS A 1 72 ? 7.771 0.832 -21.423 1.00 91.38 72 LYS A O 1
ATOM 551 N N . GLN A 1 73 ? 7.329 1.151 -19.241 1.00 87.62 73 GLN A N 1
ATOM 552 C CA . GLN A 1 73 ? 8.679 1.538 -18.858 1.00 87.62 73 GLN A CA 1
ATOM 553 C C . GLN A 1 73 ? 9.466 0.280 -18.483 1.00 87.62 73 GLN A C 1
ATOM 555 O O . GLN A 1 73 ? 9.038 -0.511 -17.640 1.00 87.62 73 GLN A O 1
ATOM 560 N N . GLU A 1 74 ? 10.616 0.089 -19.125 1.00 88.31 74 GLU A N 1
ATOM 561 C CA . GLU A 1 74 ? 11.474 -1.063 -18.866 1.00 88.31 74 GLU A CA 1
ATOM 562 C C . GLU A 1 74 ? 11.917 -1.094 -17.398 1.00 88.31 74 GLU A C 1
ATOM 564 O O . GLU A 1 74 ? 12.282 -0.074 -16.815 1.00 88.31 74 GLU A O 1
ATOM 569 N N . GLY A 1 75 ? 11.844 -2.274 -16.779 1.00 87.25 75 GLY A N 1
ATOM 570 C CA . GLY A 1 75 ? 12.216 -2.456 -15.377 1.00 87.25 75 GLY A CA 1
ATOM 571 C C . GLY A 1 75 ? 11.207 -1.915 -14.358 1.00 87.25 75 GLY A C 1
ATOM 572 O O . GLY A 1 75 ? 11.418 -2.149 -13.167 1.00 87.25 75 GLY A O 1
ATOM 573 N N . ARG A 1 76 ? 10.118 -1.270 -14.800 1.00 91.06 76 ARG A N 1
ATOM 574 C CA . ARG A 1 76 ? 9.021 -0.797 -13.948 1.00 91.06 76 ARG A CA 1
ATOM 575 C C . ARG A 1 76 ? 7.848 -1.764 -13.976 1.00 91.06 76 ARG A C 1
ATOM 577 O O . ARG A 1 76 ? 7.329 -2.115 -15.041 1.00 91.06 76 ARG A O 1
ATOM 584 N N . PHE A 1 77 ? 7.395 -2.142 -12.792 1.00 93.88 77 PHE A N 1
ATOM 585 C CA . PHE A 1 77 ? 6.288 -3.059 -12.568 1.00 93.88 77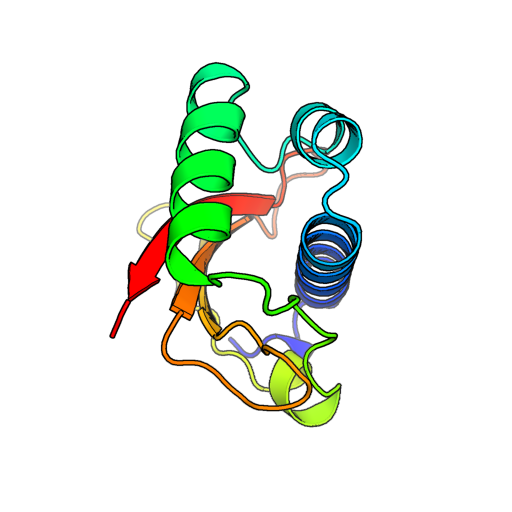 PHE A CA 1
ATOM 586 C C . PHE A 1 77 ? 5.167 -2.365 -11.801 1.00 93.88 77 PHE A C 1
ATOM 588 O O . PHE A 1 77 ? 5.415 -1.454 -11.019 1.00 93.88 77 PHE A O 1
ATOM 595 N N . ARG A 1 78 ? 3.936 -2.810 -12.019 1.00 94.81 78 ARG A N 1
ATOM 596 C CA . ARG A 1 78 ? 2.754 -2.461 -11.238 1.00 94.81 78 ARG A CA 1
ATOM 597 C C . ARG A 1 78 ? 2.349 -3.662 -10.395 1.00 94.81 78 ARG A C 1
ATOM 599 O O . ARG A 1 78 ? 2.405 -4.788 -10.885 1.00 94.81 78 ARG A O 1
ATOM 606 N N . ALA A 1 79 ? 1.880 -3.415 -9.184 1.00 95.44 79 ALA A N 1
ATOM 607 C CA . ALA A 1 79 ? 1.172 -4.398 -8.383 1.00 95.44 79 ALA A CA 1
ATOM 608 C C . ALA A 1 79 ? -0.135 -3.799 -7.872 1.00 95.44 79 ALA A C 1
ATOM 610 O O . ALA A 1 79 ? -0.192 -2.612 -7.549 1.00 95.44 79 ALA A O 1
ATOM 611 N N . ASP A 1 80 ? -1.150 -4.643 -7.774 1.00 95.12 80 ASP A N 1
ATOM 612 C CA . ASP A 1 80 ? -2.396 -4.320 -7.095 1.00 95.12 80 ASP A CA 1
ATOM 613 C C . ASP A 1 80 ? -2.369 -5.073 -5.760 1.00 95.12 80 ASP A C 1
ATOM 615 O O . ASP A 1 80 ? -2.291 -6.303 -5.727 1.00 95.12 80 ASP A O 1
ATOM 619 N N . VAL A 1 81 ? -2.306 -4.324 -4.660 1.00 94.62 81 VAL A N 1
ATOM 620 C CA . VAL A 1 81 ? -2.079 -4.844 -3.310 1.00 94.62 81 VAL A CA 1
ATOM 621 C C . VAL A 1 81 ? -3.324 -4.616 -2.476 1.00 94.62 81 VAL A C 1
ATOM 623 O O . VAL A 1 81 ? -3.580 -3.500 -2.030 1.00 94.62 81 VAL A O 1
ATOM 626 N N . ASP A 1 82 ? -4.078 -5.675 -2.218 1.00 94.94 82 ASP A N 1
ATOM 627 C CA . ASP A 1 82 ? -5.226 -5.570 -1.323 1.00 94.94 82 ASP A CA 1
ATOM 628 C C . ASP A 1 82 ? -4.759 -5.343 0.107 1.00 94.94 82 ASP A C 1
ATOM 630 O O . ASP A 1 82 ? -3.934 -6.088 0.653 1.00 94.94 82 ASP A O 1
ATOM 634 N N . LEU A 1 83 ? -5.298 -4.294 0.711 1.00 93.12 83 LEU A N 1
ATOM 635 C CA . LEU A 1 83 ? -5.040 -3.965 2.092 1.00 93.12 83 LEU A CA 1
ATOM 636 C C . LEU A 1 83 ? -5.806 -4.928 2.994 1.00 93.12 83 LEU A C 1
ATOM 638 O O . LEU A 1 83 ? -6.842 -5.497 2.650 1.00 93.12 83 LEU A O 1
ATOM 642 N N . TRP A 1 84 ? -5.229 -5.165 4.163 1.00 95.56 84 TRP A N 1
ATOM 643 C CA . TRP A 1 84 ? -5.855 -5.971 5.193 1.00 95.56 84 TRP A CA 1
ATOM 644 C C . TRP A 1 84 ? -6.319 -5.042 6.294 1.00 95.56 84 TRP A C 1
ATOM 646 O O . TRP A 1 84 ? -5.550 -4.199 6.746 1.00 95.56 84 TRP A O 1
ATOM 656 N N . VAL A 1 85 ? -7.558 -5.190 6.734 1.00 93.31 85 VAL A N 1
ATOM 657 C CA . VAL A 1 85 ? -8.200 -4.342 7.734 1.00 93.31 85 VAL A CA 1
ATOM 658 C C . VAL A 1 85 ? -8.758 -5.238 8.829 1.00 93.31 85 VAL A C 1
ATOM 660 O O . VAL A 1 85 ? -9.411 -6.241 8.543 1.00 93.31 85 VAL A O 1
ATOM 663 N N . ASP A 1 86 ? -8.422 -4.928 10.080 1.00 92.50 86 ASP A N 1
ATOM 664 C CA . ASP A 1 86 ? -8.802 -5.714 11.262 1.00 92.50 86 ASP A CA 1
ATOM 665 C C . ASP A 1 86 ? -8.544 -7.232 11.098 1.00 92.50 86 ASP A C 1
ATOM 667 O O . ASP A 1 86 ? -9.328 -8.082 11.522 1.00 92.50 86 ASP A O 1
ATOM 671 N N . GLY A 1 87 ? -7.428 -7.584 10.447 1.00 92.50 87 GLY A N 1
ATOM 672 C CA . GLY A 1 87 ? -6.988 -8.966 10.240 1.00 92.50 87 GLY A CA 1
ATOM 673 C C . GLY A 1 87 ? -7.635 -9.698 9.061 1.00 92.50 87 GLY A C 1
ATOM 674 O O . GLY A 1 87 ? -7.357 -10.881 8.878 1.00 92.50 87 GLY A O 1
ATOM 675 N N . ASN A 1 88 ? -8.451 -9.025 8.248 1.00 94.00 88 ASN A N 1
ATOM 676 C CA . ASN A 1 88 ? -9.105 -9.604 7.075 1.00 94.00 88 ASN A CA 1
ATOM 677 C C . ASN A 1 88 ? -8.709 -8.856 5.801 1.00 94.00 88 ASN A C 1
ATOM 679 O O . ASN A 1 88 ? -8.446 -7.659 5.842 1.00 94.00 88 ASN A O 1
ATOM 683 N N . ARG A 1 89 ? -8.704 -9.541 4.653 1.00 93.50 89 ARG A N 1
ATOM 684 C CA . ARG A 1 89 ? -8.584 -8.878 3.343 1.00 93.50 89 ARG A CA 1
ATOM 685 C C . ARG A 1 89 ? -9.774 -7.932 3.157 1.00 93.50 89 ARG A C 1
ATOM 687 O O . ARG A 1 89 ? -10.910 -8.384 3.288 1.00 93.50 89 ARG A O 1
ATOM 694 N N . SER A 1 90 ? -9.513 -6.663 2.854 1.00 92.81 90 SER A N 1
ATOM 695 C CA . SER A 1 90 ? -10.552 -5.710 2.467 1.00 92.81 90 SER A CA 1
ATOM 696 C C . SER A 1 90 ? -10.689 -5.627 0.945 1.00 92.81 90 SER A C 1
ATOM 698 O O . SER A 1 90 ? -9.919 -6.217 0.187 1.00 92.81 90 SER A O 1
ATOM 700 N N . ASP A 1 91 ? -11.704 -4.898 0.512 1.00 92.38 91 ASP A N 1
ATOM 701 C CA . ASP A 1 91 ? -11.949 -4.425 -0.854 1.00 92.38 91 ASP A CA 1
ATOM 702 C C . ASP A 1 91 ? -11.128 -3.173 -1.218 1.00 92.38 91 ASP A C 1
ATOM 704 O O . ASP A 1 91 ? -11.245 -2.650 -2.325 1.00 92.38 91 ASP A O 1
ATOM 708 N N . LEU A 1 92 ? -10.283 -2.691 -0.302 1.00 91.88 92 LEU A N 1
ATOM 709 C CA . LEU A 1 92 ? -9.404 -1.556 -0.537 1.00 91.88 92 LEU A CA 1
ATOM 710 C C . LEU A 1 92 ? -8.071 -2.034 -1.120 1.00 91.88 92 LEU A C 1
ATOM 712 O O . LEU A 1 92 ? -7.295 -2.715 -0.451 1.00 91.88 92 LEU A O 1
ATOM 716 N N . THR A 1 93 ? -7.768 -1.618 -2.341 1.00 92.81 93 THR A N 1
ATOM 717 C CA . THR A 1 93 ? -6.568 -2.004 -3.084 1.00 92.81 93 THR A CA 1
ATOM 718 C C . THR A 1 93 ? -5.64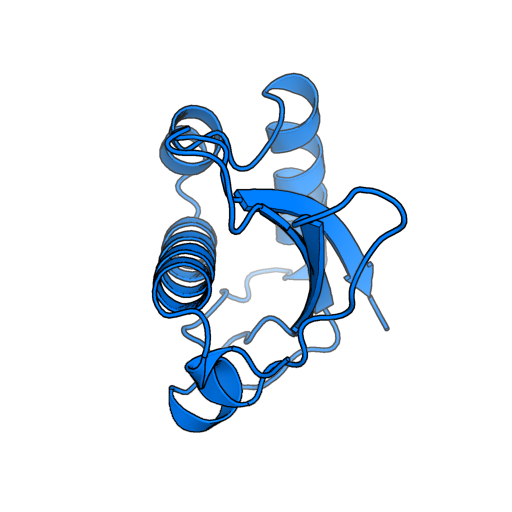1 -0.810 -3.278 1.00 92.81 93 THR A C 1
ATOM 720 O O . THR A 1 93 ? -6.018 0.216 -3.845 1.00 92.81 93 THR A O 1
ATOM 723 N N . ALA A 1 94 ? -4.389 -0.967 -2.861 1.00 91.62 94 ALA A N 1
ATOM 724 C CA . ALA A 1 94 ? -3.301 -0.055 -3.163 1.00 91.62 94 ALA A CA 1
ATOM 725 C C . ALA A 1 94 ? -2.655 -0.422 -4.501 1.00 91.62 94 ALA A C 1
ATOM 727 O O . ALA A 1 94 ? -2.080 -1.501 -4.658 1.00 91.62 94 ALA A O 1
ATOM 728 N N . VAL A 1 95 ? -2.724 0.489 -5.469 1.00 92.81 95 VAL A N 1
ATOM 729 C CA . VAL A 1 95 ? -2.003 0.356 -6.735 1.00 92.81 95 VAL A CA 1
ATOM 730 C C . VAL A 1 95 ? -0.616 0.935 -6.545 1.00 92.81 95 VAL A C 1
ATOM 732 O O . VAL A 1 95 ? -0.469 2.123 -6.269 1.00 92.81 95 VAL A O 1
ATOM 735 N N . VAL A 1 96 ? 0.408 0.107 -6.713 1.00 92.62 96 VAL A N 1
ATOM 736 C CA . VAL A 1 96 ? 1.795 0.512 -6.476 1.00 92.62 96 VAL A CA 1
ATOM 737 C C . VAL A 1 96 ? 2.656 0.265 -7.705 1.00 92.62 96 VAL A C 1
ATOM 739 O O . VAL A 1 96 ? 2.481 -0.729 -8.415 1.00 92.62 96 VAL A O 1
ATOM 742 N N . TYR A 1 97 ? 3.606 1.160 -7.953 1.00 91.94 97 TYR A N 1
ATOM 743 C CA . TYR A 1 97 ? 4.678 0.945 -8.915 1.00 91.94 97 TYR A CA 1
ATOM 744 C C . TYR A 1 97 ? 5.977 0.587 -8.206 1.00 91.94 97 TYR A C 1
ATOM 746 O O . TYR A 1 97 ? 6.276 1.090 -7.125 1.00 91.94 97 TYR A O 1
ATOM 754 N N . PHE A 1 98 ? 6.749 -0.287 -8.841 1.00 90.06 98 PHE A N 1
ATOM 755 C CA . PHE A 1 98 ? 8.036 -0.756 -8.360 1.00 90.06 98 PHE A CA 1
ATOM 756 C C . PHE A 1 98 ? 9.069 -0.770 -9.487 1.00 90.06 98 PHE A C 1
ATOM 758 O O . PHE A 1 98 ? 8.867 -1.429 -10.510 1.00 90.06 98 PHE A O 1
ATOM 765 N N . ASP A 1 99 ? 10.193 -0.093 -9.277 1.00 88.88 99 ASP A N 1
ATOM 766 C CA . ASP A 1 99 ? 11.311 -0.040 -10.215 1.00 88.88 99 ASP A CA 1
ATOM 767 C C . ASP A 1 99 ? 12.419 -1.013 -9.794 1.00 88.88 99 ASP A C 1
ATOM 769 O O . ASP A 1 99 ? 13.132 -0.803 -8.816 1.00 88.88 99 ASP A O 1
ATOM 773 N N . LYS A 1 100 ? 12.623 -2.084 -10.568 1.00 80.94 100 LYS A N 1
ATOM 774 C CA . LYS A 1 100 ? 13.624 -3.122 -10.260 1.00 80.94 100 LYS A CA 1
ATOM 775 C C . LYS A 1 100 ? 15.071 -2.664 -10.497 1.00 80.94 100 LYS A C 1
ATOM 777 O O . LYS A 1 100 ? 15.995 -3.263 -9.955 1.00 80.94 100 LYS A O 1
ATOM 782 N N . GLN A 1 101 ? 15.278 -1.654 -11.344 1.00 68.69 101 GLN A N 1
ATOM 783 C CA . GLN A 1 101 ? 16.601 -1.300 -11.878 1.00 68.69 101 GLN A CA 1
ATOM 784 C C . GLN A 1 101 ? 17.262 -0.079 -11.220 1.00 68.69 101 GLN A C 1
ATOM 786 O O . GLN A 1 101 ? 18.429 0.192 -11.492 1.00 68.69 101 GLN A O 1
ATOM 791 N N . THR A 1 102 ? 16.564 0.682 -10.377 1.00 61.97 102 THR A N 1
ATOM 792 C CA . THR A 1 102 ? 17.100 1.955 -9.871 1.00 61.97 102 THR A CA 1
ATOM 793 C C . THR A 1 102 ? 17.728 1.764 -8.495 1.00 61.97 102 THR A C 1
ATOM 795 O O . THR A 1 102 ? 17.071 1.282 -7.597 1.00 61.97 102 THR A O 1
ATOM 798 N N . SER A 1 103 ? 18.963 2.197 -8.234 1.00 56.81 103 SER A N 1
ATOM 799 C CA . SER A 1 103 ? 19.496 2.264 -6.850 1.00 56.81 103 SER A CA 1
ATOM 800 C C . SER A 1 103 ? 18.878 3.413 -6.027 1.00 56.81 103 SER A C 1
ATOM 802 O O . SER A 1 103 ? 19.478 3.891 -5.065 1.00 56.81 103 SER A O 1
ATOM 804 N N . SER A 1 104 ? 17.722 3.921 -6.459 1.00 56.59 104 SER A N 1
ATOM 805 C CA . SER A 1 104 ? 17.082 5.120 -5.930 1.00 56.59 104 SER A CA 1
ATOM 806 C C . SER A 1 104 ? 16.246 4.785 -4.693 1.00 56.59 104 SER A C 1
ATOM 808 O O . SER A 1 104 ? 15.594 3.743 -4.668 1.00 56.59 104 SER A O 1
ATOM 810 N N . PRO A 1 105 ? 16.182 5.672 -3.687 1.00 52.31 105 PRO A N 1
ATOM 811 C CA . P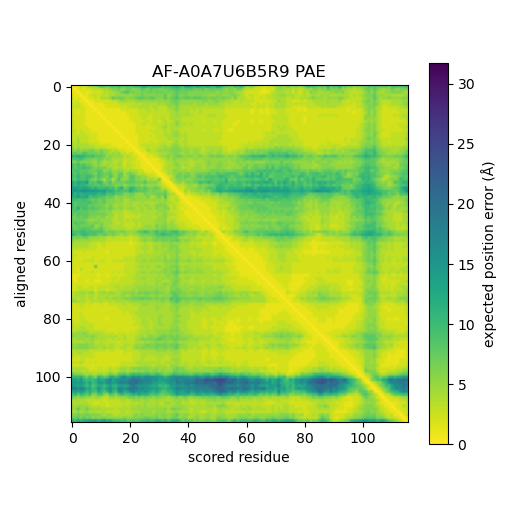RO A 1 105 ? 15.234 5.531 -2.582 1.00 52.31 105 PRO A CA 1
ATOM 812 C C . PRO A 1 105 ? 13.762 5.524 -3.040 1.00 52.31 105 PRO A C 1
ATOM 814 O O . PRO A 1 105 ? 12.928 4.967 -2.335 1.00 52.31 105 PRO A O 1
ATOM 817 N N . ASN A 1 106 ? 13.454 6.046 -4.235 1.00 61.19 106 ASN A N 1
ATOM 818 C CA . ASN A 1 106 ? 12.096 6.095 -4.797 1.00 61.19 106 ASN A CA 1
ATOM 819 C C . ASN A 1 106 ? 11.775 4.880 -5.690 1.00 61.19 106 ASN A C 1
ATOM 821 O O . ASN A 1 106 ? 11.068 5.004 -6.683 1.00 61.19 106 ASN A O 1
ATOM 825 N N . GLN A 1 107 ? 12.310 3.698 -5.368 1.00 79.12 107 GLN A N 1
ATOM 826 C CA . GLN A 1 107 ? 11.999 2.446 -6.077 1.00 79.12 107 GLN A CA 1
ATOM 827 C C . GLN A 1 107 ? 10.525 2.025 -5.975 1.00 79.12 107 GLN A C 1
ATOM 829 O O . GLN A 1 107 ? 10.124 1.084 -6.655 1.00 79.12 107 GLN A O 1
ATOM 834 N N . PHE A 1 108 ? 9.746 2.641 -5.086 1.00 85.19 108 PHE A N 1
ATOM 835 C CA . PHE A 1 108 ? 8.386 2.240 -4.770 1.00 85.19 108 PHE A CA 1
ATOM 836 C C . PHE A 1 108 ? 7.487 3.468 -4.657 1.00 85.19 108 PHE A C 1
ATOM 838 O O . PHE A 1 108 ? 7.791 4.388 -3.901 1.00 85.19 108 PHE A O 1
ATOM 845 N N . GLU A 1 109 ? 6.377 3.454 -5.382 1.00 87.50 109 GLU A N 1
ATOM 846 C CA . GLU A 1 109 ? 5.424 4.559 -5.466 1.00 87.50 109 GLU A CA 1
ATOM 847 C C . GLU A 1 109 ? 4.017 4.012 -5.221 1.00 87.50 109 GLU A C 1
ATOM 849 O O . GLU A 1 109 ? 3.585 3.087 -5.911 1.00 87.50 109 GLU A O 1
ATOM 854 N N . LEU A 1 110 ? 3.295 4.575 -4.251 1.00 87.06 110 LEU A N 1
ATOM 855 C CA . LEU A 1 110 ? 1.859 4.365 -4.110 1.00 87.06 110 LEU A CA 1
ATOM 856 C C . LEU A 1 110 ? 1.157 5.288 -5.104 1.00 87.06 110 LEU A C 1
ATOM 858 O O . LEU A 1 110 ? 1.147 6.500 -4.946 1.00 87.06 110 LEU A O 1
ATOM 862 N N . TYR A 1 111 ? 0.599 4.711 -6.157 1.00 85.56 111 TYR A N 1
ATOM 863 C CA . TYR A 1 111 ? 0.001 5.486 -7.234 1.00 85.56 111 TYR A CA 1
ATOM 864 C C . TYR A 1 111 ? -1.451 5.856 -6.951 1.00 85.56 111 TYR A C 1
ATOM 866 O O . TYR A 1 111 ? -1.865 6.958 -7.294 1.00 85.56 111 TYR A O 1
ATOM 874 N N . ASP A 1 112 ? -2.221 4.920 -6.383 1.00 85.62 112 ASP A N 1
ATOM 875 C CA . ASP A 1 112 ? -3.673 5.042 -6.229 1.00 85.62 112 ASP A CA 1
ATOM 876 C C . ASP A 1 112 ? -4.205 4.141 -5.098 1.00 85.62 112 ASP A C 1
ATOM 878 O O . ASP A 1 112 ? -3.601 3.112 -4.777 1.00 85.62 112 ASP A O 1
ATOM 882 N N . LEU A 1 113 ? -5.356 4.505 -4.527 1.00 87.38 113 LEU A N 1
ATOM 883 C CA . LEU A 1 113 ? -6.131 3.707 -3.573 1.00 87.38 113 LEU A CA 1
ATOM 884 C C . LEU A 1 113 ? -7.545 3.527 -4.131 1.00 87.38 113 LEU A C 1
ATOM 886 O O . LEU A 1 113 ? -8.270 4.498 -4.332 1.00 87.38 113 LEU A O 1
ATOM 890 N N . ARG A 1 114 ? -7.949 2.279 -4.372 1.00 87.19 114 ARG A N 1
ATOM 891 C CA . ARG A 1 114 ? -9.227 1.944 -5.014 1.00 87.19 114 ARG A CA 1
ATOM 892 C C . ARG A 1 114 ? -10.074 1.061 -4.127 1.00 87.19 114 ARG A C 1
ATOM 894 O O . ARG A 1 114 ? -9.540 0.179 -3.471 1.00 87.19 114 ARG A O 1
ATOM 901 N N . VAL A 1 115 ? -11.383 1.261 -4.179 1.00 85.50 115 VAL A N 1
ATOM 902 C CA . VAL A 1 115 ? -12.370 0.336 -3.613 1.00 85.50 115 VAL A CA 1
ATOM 903 C C . VAL A 1 115 ? -12.914 -0.512 -4.763 1.00 85.50 115 VAL A C 1
ATOM 905 O O . VAL A 1 115 ? -13.292 0.055 -5.794 1.00 85.50 115 VAL A O 1
ATOM 908 N N . LEU A 1 116 ? -12.882 -1.839 -4.622 1.00 79.69 116 LEU A N 1
ATOM 909 C CA . LEU A 1 116 ? -13.314 -2.811 -5.639 1.00 79.69 116 LEU A CA 1
ATOM 910 C C . LEU A 1 116 ? -14.702 -3.398 -5.373 1.00 79.69 116 LEU A C 1
ATOM 912 O O . LEU A 1 116 ? -15.043 -3.633 -4.197 1.00 79.69 116 LEU A O 1
#

Nearest PDB structures (foldseek):
  5kpe-assembly1_A  TM=4.403E-01  e=3.043E-02  synthetic construct
  5elu-assembly1_A  TM=4.088E-01  e=6.147E-01  synthetic construct
  5l7l-assembly1_A  TM=4.966E-01  e=5.408E+00  Dehalococcoides mccartyi BTF08
  3k44-assembly1_A  TM=3.850E-01  e=2.510E+00  Drosophila melanogaster

Solvent-accessible surface area (backbone atoms only — not comparable to full-atom values): 6384 Å² total; per-residue (Å²): 90,49,26,67,82,34,64,66,56,47,52,49,52,52,52,50,36,53,34,56,43,66,66,37,63,69,57,43,50,72,53,45,32,37,59,71,86,51,46,61,56,54,51,50,54,49,52,63,69,44,70,84,61,45,48,30,78,67,55,67,77,56,52,36,62,35,58,39,43,78,52,96,51,86,60,30,27,35,33,75,42,64,40,18,42,78,82,36,82,47,54,42,28,39,33,30,38,37,40,77,77,55,98,49,85,64,32,42,34,59,75,47,80,43,81,110

Foldseek 3Di:
DFCLVPVVQLVVVQQVLVCQQVVVLVCCCVQLQEPPVCSVVVSVVVCVVCVPWGWDGDDPVVSRGWDWDDDPDPQKTWTWAFTAIPNHGFQKTFIKIARRPDPDSNRIYRDDIDRD

Sequence (116 aa):
MKAEEAPTFVAAVRRLTEILAKKDHAALEKSGFLDPSTAAEYLTALNDYLSGQSVTAIPEAVLKNIELYPTKQEGRFRADVDLWVDGNRSDLTAVVYFDKQTSSPNQFELYDLRVL

Radius of gyration: 13.4 Å; Cα contacts (8 Å, |Δi|>4): 186; chains: 1; bounding box: 34×33×34 Å

Secondary structure (DSSP, 8-state):
-BGGG-HHHHHHHHHHHHHHHTT-HHHHHHHTSS-HHHHHHHHHHHHHHHTT--EEPPPHHHHHT-B-EE-SSTTEEEEEEEEEETTEEEEEEEEEEEESS--STTSEEEEEEEE-

Mean predicted aligned error: 4.8 Å

pLDDT: mean 85.79, std 9.23, range [52.31, 96.06]